Protein AF-A0A959KUW0-F1 (afdb_monomer_lite)

Foldseek 3Di:
DWDADPVGDIDDDDDDDPPQDAKDKDKDWDDADPPFFQFIKMFMDIDGHDDDDWAAAPVGDTDRMDGSHTPDHD

Structure (mmCIF, N/CA/C/O backbone):
data_AF-A0A959KUW0-F1
#
_entry.id   AF-A0A959KUW0-F1
#
loop_
_atom_site.group_PDB
_atom_site.id
_atom_site.type_symbol
_atom_site.label_atom_id
_atom_site.label_alt_id
_atom_site.label_comp_id
_atom_site.label_asym_id
_atom_site.label_entity_id
_atom_site.label_seq_id
_atom_site.pdbx_PDB_ins_code
_atom_site.Cartn_x
_atom_site.Cartn_y
_atom_site.Cartn_z
_atom_site.occupancy
_atom_site.B_iso_or_equiv
_atom_site.auth_seq_id
_atom_site.auth_comp_id
_atom_site.auth_asym_id
_atom_site.auth_atom_id
_atom_site.pdbx_PDB_model_num
ATOM 1 N N . VAL A 1 1 ? -23.333 -0.197 28.287 1.00 77.94 1 VAL A N 1
ATOM 2 C CA . VAL A 1 1 ? -24.274 -1.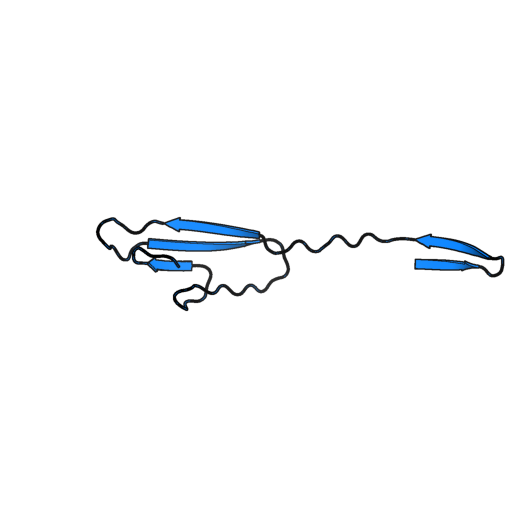065 29.026 1.00 77.94 1 VAL A CA 1
ATOM 3 C C . VAL A 1 1 ? -24.930 -0.227 30.104 1.00 77.94 1 VAL A C 1
ATOM 5 O O . VAL A 1 1 ? -24.225 0.527 30.754 1.00 77.94 1 VAL A O 1
ATOM 8 N N . ALA A 1 2 ? -26.248 -0.325 30.264 1.00 79.94 2 ALA A N 1
ATOM 9 C CA . ALA A 1 2 ? -26.981 0.365 31.322 1.00 79.94 2 ALA A CA 1
ATOM 10 C C . ALA A 1 2 ? -27.724 -0.673 32.167 1.00 79.94 2 ALA A C 1
ATOM 12 O O . ALA A 1 2 ? -28.407 -1.540 31.619 1.00 79.94 2 ALA A O 1
ATOM 13 N N . ILE A 1 3 ? -27.563 -0.604 33.485 1.00 80.44 3 ILE A N 1
ATOM 14 C CA . ILE A 1 3 ? -28.230 -1.477 34.452 1.00 80.44 3 ILE A CA 1
ATOM 15 C C . ILE A 1 3 ? -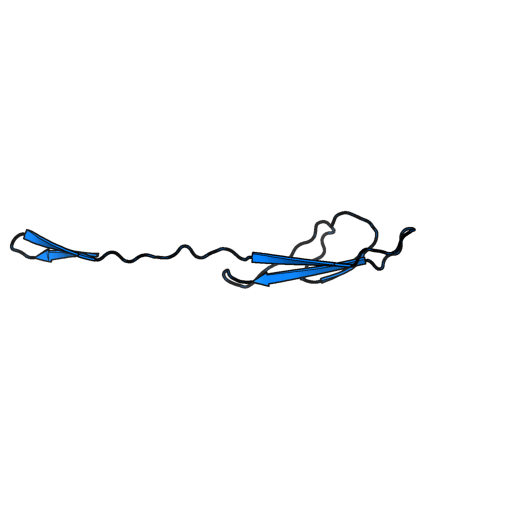29.080 -0.586 35.346 1.00 80.44 3 ILE A C 1
ATOM 17 O O . ILE A 1 3 ? -28.595 0.420 35.854 1.00 80.44 3 ILE A O 1
ATOM 21 N N . THR A 1 4 ? -30.352 -0.937 35.520 1.00 85.38 4 THR A N 1
ATOM 22 C CA . THR A 1 4 ? -31.282 -0.228 36.407 1.00 85.38 4 THR A CA 1
ATOM 23 C C . THR A 1 4 ? -31.759 -1.181 37.487 1.00 85.38 4 THR A C 1
ATOM 25 O O . THR A 1 4 ? -32.217 -2.280 37.167 1.00 85.38 4 THR A O 1
ATOM 28 N N . ASP A 1 5 ? -31.639 -0.792 38.754 1.00 83.56 5 ASP A N 1
ATOM 29 C CA . ASP A 1 5 ? -32.210 -1.567 39.852 1.00 83.56 5 ASP A CA 1
ATOM 30 C C . ASP A 1 5 ? -33.721 -1.305 40.018 1.00 83.56 5 ASP A C 1
ATOM 32 O O . ASP A 1 5 ? -34.308 -0.420 39.392 1.00 83.56 5 ASP A O 1
ATOM 36 N N . ALA A 1 6 ? -34.378 -2.089 40.876 1.00 82.56 6 ALA A N 1
ATOM 37 C CA . ALA A 1 6 ? -35.815 -1.960 41.130 1.00 82.56 6 ALA A CA 1
ATOM 38 C C . ALA A 1 6 ? -36.208 -0.647 41.837 1.00 82.56 6 ALA A C 1
ATOM 40 O O . ALA A 1 6 ? -37.386 -0.294 41.856 1.00 82.56 6 ALA A O 1
ATOM 41 N N . ASN A 1 7 ? -35.237 0.074 42.404 1.00 88.12 7 ASN A N 1
ATOM 42 C CA . ASN A 1 7 ? -35.436 1.364 43.057 1.00 88.12 7 ASN A CA 1
ATOM 43 C C . ASN A 1 7 ? -35.211 2.542 42.091 1.00 88.12 7 ASN A C 1
ATOM 45 O O . ASN A 1 7 ? -35.340 3.696 42.496 1.00 88.12 7 ASN A O 1
ATOM 49 N N . GLY A 1 8 ? -34.913 2.264 40.817 1.00 82.75 8 GLY A N 1
ATOM 50 C CA . GLY A 1 8 ? -34.721 3.264 39.771 1.00 82.75 8 GLY A CA 1
ATOM 51 C C . GLY A 1 8 ? -33.308 3.844 39.700 1.00 82.75 8 GLY A C 1
ATOM 52 O O . GLY A 1 8 ? -33.098 4.813 38.972 1.00 82.75 8 GLY A O 1
ATOM 53 N N . CYS A 1 9 ? -32.332 3.282 40.417 1.00 84.19 9 CYS A N 1
ATOM 54 C CA . CYS A 1 9 ? -30.937 3.686 40.287 1.00 84.19 9 CYS A CA 1
ATOM 55 C C . CYS A 1 9 ? -30.331 3.075 39.022 1.00 84.19 9 CYS A C 1
ATOM 57 O O . CYS A 1 9 ? -30.376 1.859 38.828 1.00 84.19 9 CYS A O 1
ATOM 59 N N . THR A 1 10 ? -29.738 3.917 38.177 1.00 84.56 10 THR A N 1
ATOM 60 C CA . THR A 1 10 ? -29.050 3.500 36.956 1.00 84.56 10 THR A CA 1
ATOM 61 C C . THR A 1 10 ? -27.536 3.545 37.134 1.00 84.56 10 THR A C 1
ATOM 63 O O . THR A 1 10 ? -26.985 4.484 37.705 1.00 84.56 10 THR A O 1
ATOM 66 N N . ALA A 1 11 ? -26.859 2.524 36.620 1.00 85.81 11 ALA A N 1
ATOM 67 C CA . ALA A 1 11 ? -25.422 2.510 36.401 1.00 85.81 11 ALA A CA 1
ATOM 68 C C . ALA A 1 11 ? -25.169 2.327 34.905 1.00 85.81 11 ALA A C 1
ATOM 70 O O . ALA A 1 11 ? -25.705 1.401 34.290 1.00 85.81 11 ALA A O 1
ATOM 71 N N . GLU A 1 12 ? -24.365 3.211 34.325 1.00 86.75 12 GLU A N 1
ATOM 72 C CA . GLU A 1 12 ? -23.984 3.152 32.919 1.00 86.75 12 GLU A CA 1
ATOM 73 C C . GLU A 1 12 ? -22.480 2.946 32.787 1.00 86.75 12 GLU A C 1
ATOM 75 O O . GLU A 1 12 ? -21.682 3.574 33.479 1.00 86.75 12 GLU A O 1
ATOM 80 N N . GLU A 1 13 ? -22.107 2.058 31.876 1.00 87.75 13 GLU A N 1
ATOM 81 C CA . GLU A 1 13 ? -20.729 1.778 31.503 1.00 87.75 13 GLU A CA 1
ATOM 82 C C . GLU A 1 13 ? -20.603 1.909 29.987 1.00 87.75 13 GLU A C 1
ATOM 84 O O . GLU A 1 13 ? -21.335 1.267 29.226 1.00 87.75 13 GLU A O 1
ATOM 89 N N . THR A 1 14 ? -19.693 2.757 29.528 1.00 83.62 14 THR A N 1
ATOM 90 C CA . THR A 1 14 ? -19.400 2.944 28.106 1.00 83.62 14 THR A CA 1
ATOM 91 C C . THR A 1 14 ? -18.045 2.342 27.780 1.00 83.62 14 THR A C 1
ATOM 93 O O . THR A 1 14 ? -17.097 2.499 28.544 1.00 83.62 14 THR A O 1
ATOM 96 N N . PHE A 1 15 ? -17.955 1.680 26.629 1.00 83.31 15 PHE A N 1
ATOM 97 C CA . PHE A 1 15 ? -16.703 1.161 26.095 1.00 83.31 15 PHE A CA 1
ATOM 98 C C . PHE A 1 15 ? -16.372 1.921 24.821 1.00 83.31 15 PHE A C 1
ATOM 100 O O . PHE A 1 15 ? -17.191 1.961 23.900 1.00 83.31 15 PHE A O 1
ATOM 107 N N . ASP A 1 16 ? -15.173 2.489 24.768 1.00 79.75 16 ASP A N 1
ATOM 108 C CA . ASP A 1 16 ? -14.640 3.044 23.535 1.00 79.75 16 ASP A CA 1
ATOM 109 C C . ASP A 1 16 ? -14.177 1.891 22.645 1.00 79.75 16 ASP A C 1
ATOM 111 O O . ASP A 1 16 ? -13.284 1.119 22.998 1.00 79.75 16 ASP A O 1
ATOM 115 N N . LEU A 1 17 ? -14.807 1.764 21.481 1.00 74.69 17 LEU A N 1
ATOM 116 C CA . LEU A 1 17 ? -14.301 0.936 20.398 1.00 74.69 17 LEU A CA 1
ATOM 117 C C . LEU A 1 17 ? -13.442 1.848 19.520 1.00 74.69 17 LEU A C 1
ATOM 119 O O . LEU A 1 17 ? -14.013 2.646 18.770 1.00 74.69 17 LEU A O 1
ATOM 123 N N . PRO A 1 18 ? -12.099 1.792 19.612 1.00 73.12 18 PRO A N 1
ATOM 124 C CA . PRO A 1 18 ? -11.271 2.539 18.683 1.00 73.12 18 PRO A CA 1
ATOM 125 C C . PRO A 1 18 ? -11.622 2.092 17.264 1.00 73.12 18 PRO A C 1
ATOM 127 O O . PRO A 1 18 ? -11.781 0.897 16.998 1.00 73.12 18 PRO A O 1
ATOM 130 N N . ALA A 1 19 ? -11.781 3.057 16.359 1.00 70.06 19 ALA A N 1
ATOM 131 C CA . ALA A 1 19 ? -11.946 2.744 14.951 1.00 70.06 19 ALA A CA 1
ATOM 132 C C . ALA A 1 19 ? -10.744 1.899 14.510 1.00 70.06 19 ALA A C 1
ATOM 134 O O . ALA A 1 19 ? -9.600 2.254 14.797 1.00 70.06 19 ALA A O 1
ATOM 135 N N . ALA A 1 20 ? -10.998 0.773 13.844 1.00 70.56 20 ALA A N 1
ATOM 136 C CA . ALA A 1 20 ? -9.927 0.033 13.202 1.00 70.56 20 ALA A CA 1
ATOM 137 C C . ALA A 1 20 ? -9.338 0.943 12.117 1.00 70.56 20 ALA A C 1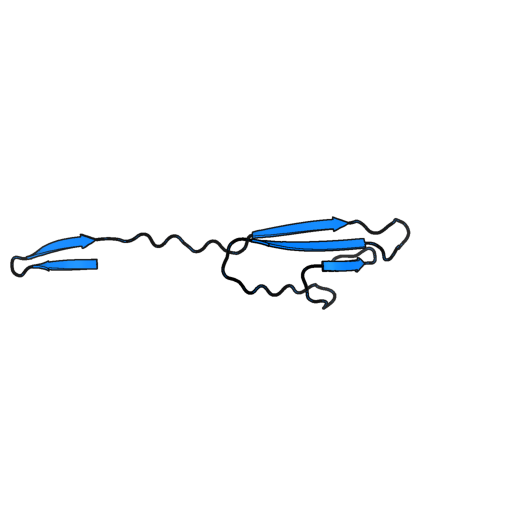
ATOM 139 O O . ALA A 1 20 ? -10.014 1.240 11.130 1.00 70.56 20 ALA A O 1
ATOM 140 N N . GLU A 1 21 ? -8.118 1.439 12.326 1.00 79.38 21 GLU A N 1
ATOM 141 C CA . GLU A 1 21 ? -7.426 2.192 11.287 1.00 79.38 21 GLU A CA 1
ATOM 142 C C . GLU A 1 21 ? -7.230 1.284 10.070 1.00 79.38 21 GLU A C 1
ATOM 144 O O . GLU A 1 21 ? -6.888 0.100 10.188 1.00 79.38 21 GLU A O 1
ATOM 149 N N . GLY A 1 22 ? -7.513 1.834 8.890 1.00 85.50 22 GLY A N 1
ATOM 150 C CA . GLY A 1 22 ? -7.306 1.133 7.631 1.00 85.50 22 GLY A CA 1
ATOM 151 C C . GLY A 1 22 ? -5.826 0.800 7.400 1.00 85.50 22 GLY A C 1
ATOM 152 O O . GLY A 1 22 ? -4.950 1.262 8.136 1.00 85.50 22 GLY A O 1
ATOM 153 N N . PRO A 1 23 ? -5.520 -0.003 6.371 1.00 89.38 23 PRO A N 1
ATOM 154 C CA . PRO A 1 23 ? -4.137 -0.246 5.998 1.00 89.38 23 PRO A CA 1
ATOM 155 C C . PRO A 1 23 ? -3.435 1.055 5.592 1.00 89.38 23 PRO A C 1
ATOM 157 O O . PRO A 1 23 ? -4.009 1.907 4.916 1.00 89.38 23 PRO A O 1
ATOM 160 N N . SER A 1 24 ? -2.168 1.176 5.969 1.00 90.44 24 SER A N 1
ATOM 161 C CA . SER A 1 24 ? -1.231 2.176 5.460 1.00 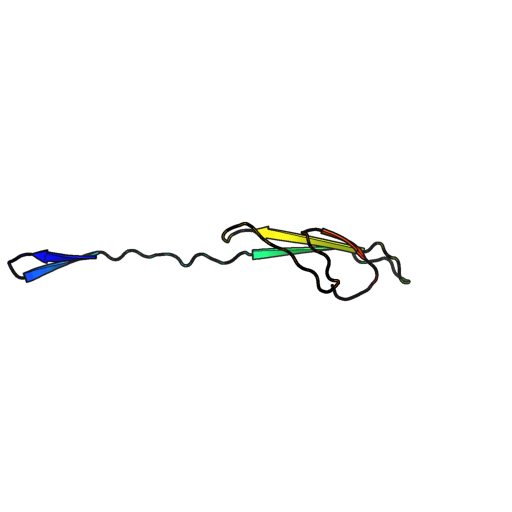90.44 24 SER A CA 1
ATOM 162 C C . SER A 1 24 ? -0.363 1.550 4.375 1.00 90.44 24 SER A C 1
ATOM 164 O O . SER A 1 24 ? 0.123 0.432 4.554 1.00 90.44 24 SER A O 1
ATOM 166 N N . LEU A 1 25 ? -0.154 2.270 3.272 1.00 91.94 25 LEU A N 1
ATOM 167 C CA . LEU A 1 25 ? 0.640 1.817 2.130 1.00 91.94 25 LEU A CA 1
ATOM 168 C C . LEU A 1 25 ? 1.987 2.550 2.091 1.00 91.94 25 LEU A C 1
ATOM 170 O O . LEU A 1 25 ? 2.029 3.772 2.227 1.00 91.94 25 LEU A O 1
ATOM 174 N N . SER A 1 26 ? 3.067 1.809 1.865 1.00 93.56 26 SER A N 1
ATOM 175 C CA . SER A 1 26 ? 4.382 2.340 1.504 1.00 93.56 26 SER A CA 1
ATOM 176 C C . SER A 1 26 ? 4.722 1.904 0.085 1.00 93.56 26 SER A C 1
ATOM 178 O O . SER A 1 26 ? 4.418 0.772 -0.294 1.00 93.56 26 SER A O 1
ATOM 180 N N . VAL A 1 27 ? 5.340 2.799 -0.684 1.00 94.12 27 VAL A N 1
ATOM 181 C CA . VAL A 1 27 ? 5.688 2.581 -2.092 1.00 94.12 27 VAL A CA 1
ATOM 182 C C . VAL A 1 27 ? 7.153 2.940 -2.302 1.00 94.12 27 VAL A C 1
ATOM 184 O O . VAL A 1 27 ? 7.563 4.061 -2.004 1.00 94.12 27 VAL A O 1
ATOM 187 N N . ASP A 1 28 ? 7.909 2.005 -2.861 1.00 94.19 28 ASP A N 1
ATOM 188 C CA . ASP A 1 28 ? 9.299 2.174 -3.263 1.00 94.19 28 ASP A CA 1
ATOM 189 C C . ASP A 1 28 ? 9.398 2.057 -4.787 1.00 94.19 28 ASP A C 1
ATOM 191 O O . ASP A 1 28 ? 8.922 1.090 -5.382 1.00 94.19 28 ASP A O 1
ATOM 195 N N . ILE A 1 29 ? 10.006 3.054 -5.434 1.00 93.19 29 ILE A N 1
ATOM 196 C CA . ILE A 1 29 ? 10.071 3.148 -6.898 1.00 93.19 29 ILE A CA 1
ATOM 197 C C . ILE A 1 29 ? 11.529 3.167 -7.346 1.00 93.19 29 ILE A C 1
ATOM 199 O O . ILE A 1 29 ? 12.319 4.013 -6.925 1.00 93.19 29 ILE A O 1
ATOM 203 N N . VAL A 1 30 ? 11.862 2.266 -8.264 1.00 91.94 30 VAL A N 1
ATOM 204 C CA . VAL A 1 30 ? 13.096 2.289 -9.044 1.00 91.94 30 VAL A CA 1
ATOM 205 C C . VAL A 1 30 ? 12.750 2.776 -10.442 1.00 91.94 30 VAL A C 1
ATOM 207 O O . VAL A 1 30 ? 12.088 2.080 -11.213 1.00 91.94 30 VAL A O 1
ATOM 210 N N . SER A 1 31 ? 13.199 3.983 -10.779 1.00 86.38 31 SER A N 1
ATOM 211 C CA . SER A 1 31 ? 12.952 4.553 -12.101 1.00 86.38 31 SER A CA 1
ATOM 212 C C . SER A 1 31 ? 13.614 3.722 -13.197 1.00 86.38 31 SER A C 1
ATOM 214 O O . SER A 1 31 ? 14.790 3.364 -13.102 1.00 86.38 31 SER A O 1
ATOM 216 N N . ALA A 1 32 ? 12.868 3.493 -14.274 1.00 87.12 32 ALA A N 1
ATOM 217 C CA . ALA A 1 32 ? 13.407 2.976 -15.519 1.00 87.12 32 ALA A CA 1
ATOM 218 C C . ALA A 1 32 ? 14.567 3.848 -16.032 1.00 87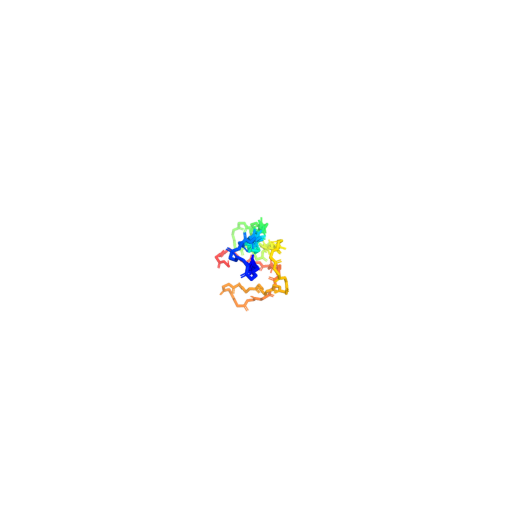.12 32 ALA A C 1
ATOM 220 O O . ALA A 1 32 ? 14.587 5.073 -15.872 1.00 87.12 32 ALA A O 1
ATOM 221 N N . SER A 1 33 ? 15.541 3.213 -16.678 1.00 84.12 33 SER A N 1
ATOM 222 C CA . SER A 1 33 ? 16.648 3.906 -17.331 1.00 84.12 33 SER A CA 1
ATOM 223 C C . SER A 1 33 ? 16.140 4.787 -18.475 1.00 84.12 33 SER A C 1
ATOM 225 O O . SER A 1 33 ? 15.197 4.434 -19.189 1.00 84.12 33 SER A O 1
ATOM 227 N N . CYS A 1 34 ? 16.791 5.938 -18.668 1.00 73.06 34 CYS A N 1
ATOM 228 C CA . CYS A 1 34 ? 16.503 6.843 -19.780 1.00 73.06 34 CYS A CA 1
ATOM 229 C C . CYS A 1 34 ? 16.517 6.097 -21.128 1.00 73.06 34 CYS A C 1
ATOM 231 O O . CYS A 1 34 ? 17.246 5.120 -21.290 1.00 73.06 34 CYS A O 1
ATOM 233 N N . PHE A 1 35 ? 15.771 6.618 -22.108 1.00 76.06 35 PHE A N 1
ATOM 234 C CA . PHE A 1 35 ? 15.638 6.062 -23.467 1.00 76.06 35 PHE A CA 1
ATOM 235 C C . PHE A 1 35 ? 14.799 4.776 -23.590 1.00 76.06 35 PHE A C 1
ATOM 237 O O . PHE A 1 35 ? 15.005 4.007 -24.524 1.00 76.06 35 PHE A O 1
ATOM 244 N N . GLY A 1 36 ? 13.819 4.573 -22.701 1.00 67.00 36 GLY A N 1
ATOM 245 C CA . GLY A 1 36 ? 12.850 3.476 -22.826 1.00 67.00 36 GLY A CA 1
ATOM 246 C C . GLY A 1 36 ? 13.396 2.126 -22.369 1.00 67.00 36 GLY A C 1
ATOM 247 O O . GLY A 1 36 ? 13.111 1.115 -22.997 1.00 67.00 36 GLY A O 1
ATOM 248 N N . GLY A 1 37 ? 14.231 2.111 -21.326 1.00 78.62 37 GLY A N 1
ATOM 249 C CA . GLY A 1 37 ? 14.666 0.855 -20.723 1.00 78.62 37 GLY A CA 1
ATOM 250 C C . GLY A 1 37 ? 13.540 0.213 -19.913 1.00 78.62 37 GLY A C 1
ATOM 251 O O . GLY A 1 37 ? 12.962 0.869 -19.054 1.00 78.62 37 GLY A O 1
ATOM 252 N N . ASP A 1 38 ? 13.287 -1.075 -20.128 1.00 83.19 38 ASP A N 1
ATOM 253 C CA . ASP A 1 38 ? 12.280 -1.855 -19.390 1.00 83.19 38 ASP A CA 1
ATOM 254 C C . ASP A 1 38 ? 12.876 -2.434 -18.097 1.00 83.19 38 ASP A C 1
ATOM 256 O O . ASP A 1 38 ? 12.880 -3.640 -17.860 1.00 83.19 38 ASP A O 1
ATOM 260 N N . ASN A 1 39 ? 13.506 -1.580 -17.291 1.00 87.25 39 ASN A N 1
ATOM 261 C CA . ASN A 1 39 ? 14.183 -1.978 -16.054 1.00 87.25 39 ASN A CA 1
ATOM 262 C C . ASN A 1 39 ? 13.718 -1.193 -14.825 1.00 87.25 39 ASN A C 1
ATOM 264 O O . ASN A 1 39 ? 14.389 -1.227 -13.793 1.00 87.25 39 ASN A O 1
ATOM 268 N N . GLY A 1 40 ? 12.583 -0.499 -14.933 1.00 90.62 40 GLY A N 1
ATOM 269 C CA . GLY A 1 40 ? 11.912 0.081 -13.781 1.00 90.62 40 GLY A CA 1
ATOM 270 C C . GLY A 1 40 ? 11.330 -1.000 -12.873 1.00 90.62 40 GLY A C 1
ATOM 271 O O . GLY A 1 40 ? 11.089 -2.136 -13.294 1.00 90.62 40 GLY A O 1
ATOM 272 N N . ALA A 1 41 ? 11.098 -0.638 -11.618 1.00 92.56 41 ALA A N 1
ATOM 273 C CA . ALA A 1 41 ? 10.403 -1.486 -10.665 1.00 92.56 41 ALA A CA 1
ATOM 274 C C . ALA A 1 41 ? 9.601 -0.639 -9.676 1.00 92.56 41 ALA A C 1
ATOM 276 O O . ALA A 1 41 ? 10.004 0.473 -9.333 1.00 92.56 41 ALA A O 1
ATOM 277 N N . VAL A 1 42 ? 8.490 -1.184 -9.196 1.00 94.19 42 VAL A N 1
ATOM 278 C CA . VAL A 1 42 ? 7.707 -0.619 -8.096 1.00 94.19 42 VAL A CA 1
ATOM 279 C C . VAL A 1 42 ? 7.457 -1.728 -7.084 1.00 94.19 42 VAL A C 1
ATOM 281 O O . VAL A 1 42 ? 7.038 -2.817 -7.459 1.00 94.19 42 VAL A O 1
ATOM 284 N N . SER A 1 43 ? 7.714 -1.457 -5.810 1.00 94.75 43 SER A N 1
ATOM 285 C CA . SER A 1 43 ? 7.392 -2.356 -4.704 1.00 94.75 43 SER A CA 1
ATOM 286 C C . SER A 1 43 ? 6.447 -1.651 -3.742 1.00 94.75 43 SER A C 1
ATOM 288 O O . SER A 1 43 ? 6.654 -0.485 -3.400 1.00 94.75 43 SER A O 1
ATOM 290 N N . VAL A 1 44 ? 5.393 -2.343 -3.316 1.00 94.38 44 VAL A N 1
ATOM 291 C CA . VAL A 1 44 ? 4.428 -1.841 -2.337 1.00 94.38 44 VAL A CA 1
ATOM 292 C C . VAL A 1 44 ? 4.365 -2.744 -1.123 1.00 94.38 44 VAL A C 1
ATOM 294 O O . VAL A 1 44 ? 4.385 -3.968 -1.217 1.00 94.38 44 VAL A O 1
ATOM 297 N N . SER A 1 45 ? 4.228 -2.132 0.046 1.00 92.25 45 SER A N 1
ATOM 298 C CA . SER A 1 45 ? 3.966 -2.847 1.290 1.00 92.25 45 SER A CA 1
ATOM 299 C C . SER A 1 45 ? 2.798 -2.208 2.027 1.00 92.25 45 SER A C 1
ATOM 301 O O . SER A 1 45 ? 2.634 -0.988 2.033 1.00 92.25 45 SER A O 1
ATOM 303 N N . ALA A 1 46 ? 1.962 -3.044 2.640 1.00 91.50 46 ALA A N 1
ATOM 304 C CA . ALA A 1 46 ? 0.833 -2.609 3.450 1.00 91.50 46 ALA A CA 1
ATOM 305 C C . ALA A 1 46 ? 1.052 -2.996 4.917 1.00 91.50 46 ALA A C 1
ATOM 307 O O . ALA A 1 46 ? 1.516 -4.095 5.221 1.00 91.50 46 ALA A O 1
ATOM 308 N N . SER A 1 47 ? 0.699 -2.098 5.831 1.00 89.38 47 SER A N 1
ATOM 309 C CA . SER A 1 47 ? 0.778 -2.304 7.282 1.00 89.38 47 SER A CA 1
ATOM 310 C C . SER A 1 47 ? -0.487 -1.795 7.976 1.00 89.38 47 SER A C 1
ATOM 312 O O . SER A 1 47 ? -1.259 -1.048 7.382 1.00 89.38 47 SER A O 1
ATOM 314 N N . GLY A 1 48 ? -0.739 -2.209 9.221 1.00 85.38 48 GLY A N 1
ATOM 315 C CA . GLY A 1 48 ? -2.013 -1.925 9.900 1.00 85.38 48 GLY A CA 1
ATOM 316 C C . GLY A 1 48 ? -3.165 -2.752 9.324 1.00 85.38 48 GLY A C 1
ATOM 317 O O . GLY A 1 48 ? -2.907 -3.809 8.748 1.00 85.38 48 GLY A O 1
ATOM 318 N N . GLY A 1 49 ? -4.408 -2.288 9.488 1.00 84.19 49 GLY A N 1
ATOM 319 C CA . GLY A 1 49 ? -5.614 -2.898 8.915 1.00 84.19 49 GLY A CA 1
ATOM 320 C C . GLY A 1 49 ? -5.885 -4.358 9.312 1.00 84.19 49 GLY A C 1
ATOM 321 O O . GLY A 1 49 ? -5.395 -4.867 10.319 1.00 84.19 49 GLY A O 1
ATOM 322 N N . SER A 1 50 ? -6.722 -5.033 8.519 1.00 83.62 50 SER A N 1
ATOM 323 C CA . SER A 1 50 ? -7.046 -6.459 8.669 1.00 83.62 50 SER A CA 1
ATOM 324 C C . SER A 1 50 ? -6.709 -7.209 7.372 1.00 83.62 50 SER A C 1
ATOM 326 O O . SER A 1 50 ? -7.451 -7.069 6.401 1.00 83.62 50 SER A O 1
ATOM 328 N N . PRO A 1 51 ? -5.603 -7.979 7.324 1.00 83.44 51 PRO A N 1
ATOM 329 C CA . PRO A 1 51 ? -5.243 -8.794 6.160 1.00 83.44 51 PRO A CA 1
ATOM 330 C C . PRO A 1 51 ? -6.273 -9.915 5.904 1.00 83.44 51 PRO A C 1
ATOM 332 O O . PRO A 1 51 ? -6.997 -10.297 6.830 1.00 83.44 51 PRO A O 1
ATOM 335 N N . PRO A 1 52 ? -6.322 -10.506 4.690 1.00 89.94 52 PRO A N 1
ATOM 336 C CA . PRO A 1 52 ? -5.344 -10.411 3.593 1.00 89.94 52 PRO A CA 1
ATOM 337 C C . PRO A 1 52 ? -5.522 -9.198 2.660 1.00 89.94 52 PRO A C 1
ATOM 339 O O . PRO A 1 52 ? -6.636 -8.730 2.446 1.00 89.94 52 PRO A O 1
ATOM 342 N N . TYR A 1 53 ? -4.416 -8.737 2.062 1.00 89.56 53 TYR A N 1
ATOM 343 C CA . TYR A 1 53 ? -4.401 -7.660 1.063 1.00 89.56 53 TYR A CA 1
ATOM 344 C C . TYR A 1 53 ? -4.335 -8.201 -0.364 1.00 89.56 53 TYR A C 1
ATOM 346 O O . TYR A 1 53 ? -3.636 -9.179 -0.630 1.00 89.56 53 TYR A O 1
ATOM 354 N N . VAL A 1 54 ? -5.041 -7.528 -1.272 1.00 90.94 54 VAL A N 1
ATOM 355 C CA . VAL A 1 54 ? -4.973 -7.751 -2.719 1.00 90.94 54 VAL A CA 1
ATOM 356 C C . VAL A 1 54 ? -4.425 -6.478 -3.348 1.00 90.94 54 VAL A C 1
ATOM 358 O O . VAL A 1 54 ? -4.915 -5.388 -3.060 1.00 90.94 54 VAL A O 1
ATOM 361 N N . PHE A 1 55 ? -3.394 -6.629 -4.173 1.00 92.00 55 PHE A N 1
ATOM 362 C CA . PHE A 1 55 ? -2.746 -5.534 -4.886 1.00 92.00 55 PHE A CA 1
ATOM 363 C C . PHE A 1 55 ? -3.027 -5.706 -6.374 1.00 92.00 55 PHE A C 1
ATOM 365 O O . PHE A 1 55 ? -2.697 -6.755 -6.932 1.00 92.00 55 PHE A O 1
ATOM 372 N N . GLU A 1 56 ? -3.645 -4.697 -6.979 1.00 93.88 56 GLU A N 1
ATOM 373 C CA . GLU A 1 56 ? -3.983 -4.646 -8.401 1.00 93.88 56 GLU A CA 1
ATOM 374 C C . GLU A 1 56 ? -3.361 -3.395 -9.013 1.00 93.88 56 GLU A C 1
ATOM 376 O O . GLU A 1 56 ? -3.462 -2.302 -8.453 1.00 93.88 56 GLU A O 1
ATOM 381 N N . TRP A 1 57 ? -2.732 -3.575 -10.165 1.00 93.12 57 TRP A N 1
ATOM 382 C CA . TRP A 1 57 ? -2.047 -2.525 -10.903 1.00 93.12 57 TRP A CA 1
ATOM 383 C C . TRP A 1 57 ? -2.841 -2.130 -12.145 1.00 93.12 57 TRP A C 1
ATOM 385 O O . TRP A 1 57 ? -3.604 -2.928 -12.695 1.00 93.12 57 TRP A O 1
ATOM 395 N N . SER A 1 58 ? -2.661 -0.900 -12.630 1.00 92.31 58 SER A N 1
ATOM 396 C CA . SER A 1 58 ? -3.414 -0.398 -13.790 1.00 92.31 58 SER A CA 1
ATOM 397 C C . SER A 1 58 ? -3.072 -1.121 -15.101 1.00 92.31 58 SER A C 1
ATOM 399 O O . SER A 1 58 ? -3.890 -1.156 -16.021 1.00 92.31 58 SER A O 1
ATOM 401 N N . ASN A 1 59 ? -1.903 -1.766 -15.169 1.00 88.94 59 ASN A N 1
ATOM 402 C CA . ASN A 1 59 ? -1.503 -2.658 -16.261 1.00 88.94 59 ASN A CA 1
ATOM 403 C C . ASN A 1 59 ? -2.150 -4.060 -16.181 1.00 88.94 59 ASN A C 1
ATOM 405 O O . ASN A 1 59 ? -1.911 -4.889 -17.059 1.00 88.94 59 ASN A O 1
ATOM 409 N N . GLY A 1 60 ? -2.970 -4.326 -15.158 1.00 91.38 60 GLY A N 1
ATOM 410 C CA . GLY A 1 60 ? -3.660 -5.598 -14.944 1.00 91.38 60 GLY A CA 1
ATOM 411 C C . GLY A 1 60 ? -2.828 -6.665 -14.230 1.00 91.38 60 GLY A C 1
ATOM 412 O O . GLY A 1 60 ? -3.307 -7.787 -14.066 1.00 91.38 60 GLY A O 1
ATOM 413 N N . GLU A 1 61 ? -1.603 -6.347 -13.807 1.00 92.94 61 GLU A N 1
ATOM 414 C CA . GLU A 1 61 ? -0.812 -7.237 -12.960 1.00 92.94 61 GLU A CA 1
ATOM 415 C C . GLU A 1 61 ? -1.302 -7.207 -11.505 1.00 92.94 61 GLU A C 1
ATOM 417 O O . GLU A 1 61 ? -1.961 -6.270 -11.051 1.00 92.94 61 GLU A O 1
ATOM 422 N N . THR A 1 62 ? -0.971 -8.258 -10.755 1.00 93.75 62 THR A N 1
ATOM 423 C CA . THR A 1 62 ? -1.332 -8.391 -9.340 1.00 93.75 62 THR A CA 1
ATOM 424 C C . THR A 1 62 ? -0.117 -8.773 -8.517 1.00 93.75 62 THR A C 1
ATOM 426 O O . THR A 1 62 ? 0.658 -9.631 -8.939 1.00 93.75 62 THR A O 1
ATOM 429 N N . GLY A 1 63 ? -0.002 -8.228 -7.310 1.00 93.12 63 GLY A N 1
ATOM 430 C CA . GLY A 1 63 ? 1.099 -8.531 -6.396 1.00 93.12 63 GLY A CA 1
ATOM 431 C C . GLY A 1 63 ? 1.774 -7.280 -5.853 1.00 93.12 63 GLY A C 1
ATOM 432 O O . GLY A 1 63 ? 1.465 -6.165 -6.258 1.00 93.12 63 GLY A O 1
ATOM 433 N N . MET A 1 64 ? 2.676 -7.474 -4.895 1.00 93.19 64 MET A N 1
ATOM 434 C CA . MET A 1 64 ? 3.374 -6.372 -4.224 1.00 93.19 64 MET A CA 1
ATOM 435 C C . MET A 1 64 ? 4.493 -5.770 -5.074 1.00 93.19 64 MET A C 1
ATOM 437 O O . MET A 1 64 ? 4.806 -4.596 -4.917 1.00 93.19 64 MET A O 1
ATOM 441 N N . ASP A 1 65 ? 5.079 -6.557 -5.973 1.00 94.19 65 ASP A N 1
ATOM 442 C CA . ASP A 1 65 ? 6.230 -6.146 -6.766 1.00 94.19 65 ASP A CA 1
ATOM 443 C C . ASP A 1 65 ? 5.878 -6.156 -8.253 1.00 94.19 65 ASP A C 1
ATOM 445 O O . ASP A 1 65 ? 5.435 -7.172 -8.788 1.00 94.19 65 ASP A O 1
ATOM 449 N N . LEU A 1 66 ? 6.140 -5.033 -8.914 1.00 93.25 66 LEU A N 1
ATOM 450 C CA . LEU A 1 66 ? 6.228 -4.909 -10.360 1.00 93.25 66 LEU A CA 1
ATOM 451 C C . LEU A 1 66 ? 7.691 -4.732 -10.754 1.00 93.25 66 LEU A C 1
ATOM 453 O O . LEU A 1 66 ? 8.379 -3.851 -10.237 1.00 93.25 66 LEU A O 1
ATOM 457 N N . ILE A 1 67 ? 8.167 -5.535 -11.699 1.00 92.25 67 ILE A N 1
ATOM 458 C CA . ILE A 1 67 ? 9.550 -5.493 -12.186 1.00 92.25 67 ILE A CA 1
ATOM 459 C C . ILE A 1 67 ? 9.582 -5.478 -13.709 1.00 92.25 67 ILE A C 1
ATOM 461 O O . ILE A 1 67 ? 8.703 -6.030 -14.363 1.00 92.25 67 ILE A O 1
ATOM 465 N N . GLY A 1 68 ? 10.631 -4.887 -14.279 1.00 89.12 68 GLY A N 1
ATOM 466 C CA . GLY A 1 68 ? 10.795 -4.835 -15.732 1.00 89.12 68 GLY A CA 1
ATOM 467 C C . GLY A 1 68 ? 9.862 -3.825 -16.399 1.00 89.12 68 GLY A C 1
ATOM 468 O O . GLY A 1 68 ? 9.391 -4.048 -17.510 1.00 89.12 68 GLY A O 1
ATOM 469 N N . LEU A 1 69 ? 9.555 -2.731 -15.700 1.00 89.25 69 LEU A N 1
ATOM 470 C CA . LEU A 1 69 ? 8.630 -1.713 -16.177 1.00 89.25 69 LEU A CA 1
ATOM 471 C C . LEU A 1 69 ? 9.314 -0.762 -17.159 1.00 89.25 69 LEU A C 1
ATOM 473 O O . LEU A 1 69 ? 10.415 -0.263 -16.900 1.00 89.25 69 LEU A O 1
ATOM 477 N N . ALA A 1 70 ? 8.618 -0.480 -18.257 1.00 87.50 70 ALA A N 1
ATOM 478 C CA . ALA A 1 70 ? 8.908 0.646 -19.133 1.00 87.50 70 ALA A CA 1
ATOM 479 C C . ALA A 1 70 ? 8.536 1.971 -18.433 1.00 87.50 70 ALA A C 1
ATOM 481 O O . ALA A 1 70 ? 7.839 1.970 -17.418 1.00 87.50 70 ALA A O 1
ATOM 482 N N . PRO A 1 71 ? 8.947 3.137 -18.955 1.00 85.06 71 PRO A N 1
ATOM 483 C CA . PRO A 1 71 ? 8.411 4.412 -18.490 1.00 85.06 71 PRO A CA 1
ATOM 484 C C . PRO A 1 71 ? 6.890 4.486 -18.704 1.00 85.06 71 PRO A C 1
ATOM 486 O O . PRO A 1 71 ? 6.416 4.356 -19.833 1.00 85.06 71 PRO A O 1
ATOM 489 N N . GLY A 1 72 ? 6.133 4.739 -17.637 1.00 84.25 72 GLY A N 1
ATOM 490 C CA . GLY A 1 72 ? 4.675 4.821 -17.682 1.00 84.25 72 GLY A CA 1
ATOM 491 C C . GLY A 1 72 ? 4.051 5.033 -16.306 1.00 84.25 72 GLY A C 1
ATOM 492 O O . GLY A 1 72 ? 4.759 5.053 -15.297 1.00 84.25 72 GLY A O 1
ATOM 493 N N . ASP A 1 73 ? 2.728 5.183 -16.300 1.00 85.31 73 ASP A N 1
ATOM 494 C CA . ASP A 1 73 ? 1.902 5.224 -15.093 1.00 85.31 73 ASP A CA 1
ATOM 495 C C . ASP A 1 73 ? 1.335 3.814 -14.846 1.00 85.31 73 ASP A C 1
ATOM 497 O O . ASP A 1 73 ? 0.782 3.214 -15.773 1.00 85.31 73 ASP A O 1
ATOM 501 N N . TYR A 1 74 ? 1.504 3.287 -13.626 1.00 82.50 74 TYR A N 1
ATOM 502 C CA . TYR A 1 74 ? 1.183 1.906 -13.236 1.00 82.50 74 TYR A CA 1
ATOM 503 C C . TYR A 1 74 ? 0.299 1.850 -11.994 1.00 82.50 74 TYR A C 1
ATOM 505 O O . TYR A 1 74 ? 0.511 2.669 -11.075 1.00 82.50 74 TYR A O 1
#

Radius of gyration: 24.5 Å; chains: 1; bounding box: 52×17×66 Å

pLDDT: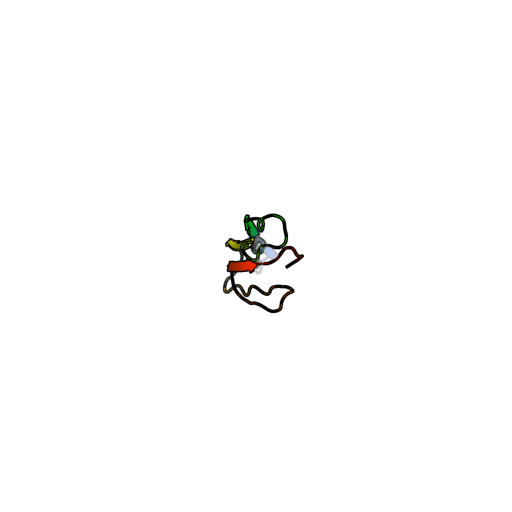 mean 86.56, std 6.51, range [67.0, 94.75]

Sequence (74 aa):
VAITDANGCTAEETFDLPAAEGPSLSVDIVSASCFGGDNGAVSVSASGGSPPYVFEWSNGETGMDLIGLAPGDY

Secondary structure (DSSP, 8-state):
-EEE-TTS-EEE--------PPEEEEEEEEPPPTTT-S-EEEEEEEEESSSPP--B-TTS-BSSEEEEEPSS--